Protein AF-H1V0W3-F1 (afdb_monomer_lite)

Radius of gyration: 11.65 Å; chains: 1; bounding box: 27×28×27 Å

Secondary structure (DSSP, 8-state):
--S------SS-TTHHHHHHHHHHHHHTTT---HHHHHHHHHHHHHHH--

InterPro domains:
  IPR051383 Cytochrome c oxidase assembly protein COX19 [PTHR21107] (1-50)

Foldseek 3Di:
DVDDPPVPDPPCPLVVLVVVLVVVCVVVVNDCDPVSVVSVVVSVVVVVVD

Sequence (50 aa):
PQRGSFPLDHEGECKHVIATYLECIKKVRGVNDAECRDLAKSYLSCRMDR

Structure (mmCIF, N/CA/C/O backbone):
data_AF-H1V0W3-F1
#
_entry.id   AF-H1V0W3-F1
#
loop_
_atom_site.group_PDB
_atom_site.id
_atom_site.type_symbol
_atom_site.label_atom_id
_atom_site.label_alt_id
_atom_site.label_comp_id
_atom_site.label_asym_id
_atom_site.label_entity_id
_atom_site.label_seq_id
_atom_site.pdbx_PDB_ins_code
_atom_site.Cartn_x
_atom_site.Cartn_y
_atom_site.Cartn_z
_atom_site.occupancy
_atom_site.B_iso_or_equiv
_atom_site.auth_seq_id
_atom_site.auth_comp_id
_atom_site.auth_asym_id
_atom_site.auth_atom_id
_atom_site.pdbx_PDB_model_num
ATOM 1 N N . PRO A 1 1 ? 2.928 23.453 5.056 1.00 46.44 1 PRO A N 1
ATOM 2 C CA . PRO A 1 1 ? 2.682 21.991 4.984 1.00 46.44 1 PRO A CA 1
ATOM 3 C C . PRO A 1 1 ? 3.032 21.440 3.587 1.00 46.44 1 PRO A C 1
ATOM 5 O O . PRO A 1 1 ? 2.212 21.475 2.675 1.00 46.44 1 PRO A O 1
ATOM 8 N N . GLN A 1 2 ? 4.285 21.022 3.379 1.00 44.66 2 GLN A N 1
ATOM 9 C CA . GLN A 1 2 ? 4.775 20.570 2.069 1.00 44.66 2 GLN A CA 1
ATOM 10 C C . GLN A 1 2 ? 4.397 19.106 1.800 1.00 44.66 2 GLN A C 1
ATOM 12 O O . GLN A 1 2 ? 5.230 18.218 1.910 1.00 44.66 2 GLN A O 1
ATOM 17 N N . ARG A 1 3 ? 3.150 18.901 1.356 1.00 52.34 3 ARG A N 1
ATOM 18 C CA . ARG A 1 3 ? 2.413 17.629 1.178 1.00 52.34 3 ARG A CA 1
ATOM 19 C C . ARG A 1 3 ? 1.566 17.346 2.407 1.00 52.34 3 ARG A C 1
ATOM 21 O O . ARG A 1 3 ? 2.082 17.111 3.492 1.00 52.34 3 ARG A O 1
ATOM 28 N N . GLY A 1 4 ? 0.257 17.508 2.215 1.00 44.19 4 GLY A N 1
ATOM 29 C CA . GLY A 1 4 ? -0.748 17.506 3.263 1.00 44.19 4 GLY A CA 1
ATOM 30 C C . GLY A 1 4 ? -0.540 16.367 4.246 1.00 44.19 4 GLY A C 1
ATOM 31 O O . GLY A 1 4 ? -0.472 15.201 3.863 1.00 44.19 4 GLY A O 1
ATOM 32 N N . SER A 1 5 ? -0.469 16.730 5.520 1.00 58.12 5 SER A N 1
ATOM 33 C CA . SER A 1 5 ? -0.804 15.855 6.626 1.00 58.12 5 SER A CA 1
ATOM 34 C C . SER A 1 5 ? -2.272 15.468 6.460 1.00 58.12 5 SER A C 1
ATOM 36 O O . SER A 1 5 ? -3.158 16.083 7.047 1.00 58.12 5 SER A O 1
ATOM 38 N N . PHE A 1 6 ? -2.533 14.495 5.583 1.00 51.00 6 PHE A N 1
ATOM 39 C CA . PHE A 1 6 ? -3.760 13.721 5.651 1.00 51.00 6 PHE A CA 1
ATOM 40 C C . PHE A 1 6 ? -3.790 13.174 7.083 1.00 51.00 6 PHE A C 1
ATOM 42 O O . PHE A 1 6 ? -2.776 12.611 7.509 1.00 51.00 6 PHE A O 1
ATOM 49 N N . PRO A 1 7 ? -4.867 13.369 7.856 1.00 60.00 7 PRO A N 1
ATOM 50 C CA . PRO A 1 7 ? -5.028 12.683 9.128 1.00 60.00 7 PRO A CA 1
ATOM 51 C C . PRO A 1 7 ? -5.195 11.193 8.804 1.00 60.00 7 PRO A C 1
ATOM 53 O O . PRO A 1 7 ? -6.291 10.675 8.592 1.00 60.00 7 PRO A O 1
ATOM 56 N N . LEU A 1 8 ? -4.055 10.532 8.610 1.00 56.91 8 LEU A N 1
ATOM 57 C CA . LEU A 1 8 ? -3.942 9.131 8.268 1.00 56.91 8 LEU A CA 1
ATOM 58 C C . LEU A 1 8 ? -4.134 8.380 9.566 1.00 56.91 8 LEU A C 1
ATOM 60 O O . LEU A 1 8 ? -3.164 8.104 10.260 1.00 56.91 8 LEU A O 1
ATOM 64 N N . ASP A 1 9 ? -5.390 8.044 9.834 1.00 52.44 9 ASP A N 1
ATOM 65 C CA . ASP A 1 9 ? -5.746 6.992 10.776 1.00 52.44 9 ASP A CA 1
ATOM 66 C C . ASP A 1 9 ? -5.446 7.362 12.241 1.00 52.44 9 ASP A C 1
ATOM 68 O O . ASP A 1 9 ? -4.313 7.280 12.707 1.00 52.44 9 ASP A O 1
ATOM 72 N N . HIS A 1 10 ? -6.472 7.757 13.000 1.00 56.75 10 HIS A N 1
ATOM 73 C CA . HIS A 1 10 ? -6.297 8.082 14.423 1.00 56.75 10 HIS A CA 1
ATOM 74 C C . HIS A 1 10 ? -5.829 6.858 15.245 1.00 56.75 10 HIS A C 1
ATOM 76 O O . HIS A 1 10 ? -5.191 7.024 16.281 1.00 56.75 10 HIS A O 1
ATOM 82 N N . GLU A 1 11 ? -6.089 5.639 14.749 1.00 61.31 11 GLU A N 1
ATOM 83 C CA . GLU A 1 11 ? -5.751 4.363 15.401 1.00 61.31 11 GLU A CA 1
ATOM 84 C C . GLU A 1 11 ? -4.732 3.507 14.622 1.00 61.31 11 GLU A C 1
ATOM 86 O O . GLU A 1 11 ? -4.170 2.560 15.169 1.00 61.31 11 GLU A O 1
ATOM 91 N N . GLY A 1 12 ? -4.411 3.850 13.369 1.00 74.25 12 GLY A N 1
ATOM 92 C CA . GLY A 1 12 ? -3.402 3.131 12.583 1.00 74.25 12 GLY A CA 1
ATOM 93 C C . GLY A 1 12 ? -3.823 1.728 12.135 1.00 74.25 12 GLY A C 1
ATOM 94 O O . GLY A 1 12 ? -2.955 0.904 11.849 1.00 74.25 12 GLY A O 1
ATOM 95 N N . GLU A 1 13 ? -5.117 1.446 12.035 1.00 79.00 13 GLU A N 1
ATOM 96 C CA . GLU A 1 13 ? -5.639 0.126 11.689 1.00 79.00 13 GLU A CA 1
ATOM 97 C C . GLU A 1 13 ? -5.197 -0.292 10.283 1.00 79.00 13 GLU A C 1
ATOM 99 O O . GLU A 1 13 ? -4.665 -1.384 10.101 1.00 79.00 13 GLU A O 1
ATOM 104 N N . CYS A 1 14 ? -5.252 0.619 9.308 1.00 85.62 14 CYS A N 1
ATOM 105 C CA . CYS A 1 14 ? -4.788 0.355 7.940 1.00 85.62 14 CYS A CA 1
ATOM 106 C C . CYS A 1 14 ? -3.282 0.617 7.735 1.00 85.62 14 C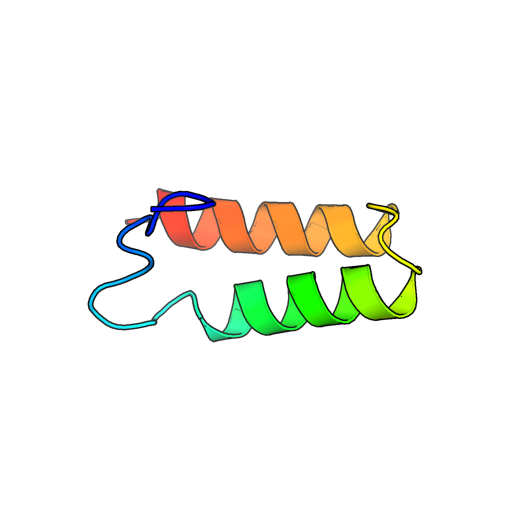YS A C 1
ATOM 108 O O . CYS A 1 14 ? -2.790 0.592 6.600 1.00 85.62 14 CYS A O 1
ATOM 110 N N . LYS A 1 15 ? -2.520 0.879 8.812 1.00 84.94 15 LYS A N 1
ATOM 111 C CA . LYS A 1 15 ? -1.090 1.238 8.744 1.00 84.94 15 LYS A CA 1
ATOM 112 C C . LYS A 1 15 ? -0.216 0.080 8.248 1.00 84.94 15 LYS A C 1
ATOM 114 O O . LYS A 1 15 ? 0.790 0.308 7.579 1.00 84.94 15 LYS A O 1
ATOM 119 N N . HIS A 1 16 ? -0.619 -1.156 8.534 1.00 86.06 16 HIS A N 1
ATOM 120 C CA . HIS A 1 16 ? 0.068 -2.350 8.046 1.00 86.06 16 HIS A CA 1
ATOM 121 C C . HIS A 1 16 ? -0.082 -2.503 6.522 1.00 86.06 16 HIS A C 1
ATOM 123 O O . HIS A 1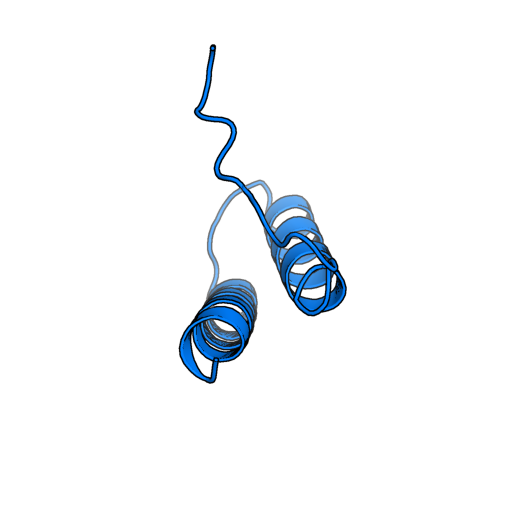 16 ? 0.906 -2.739 5.833 1.00 86.06 16 HIS A O 1
ATOM 129 N N . VAL A 1 17 ? -1.279 -2.253 5.975 1.00 88.69 17 VAL A N 1
ATOM 130 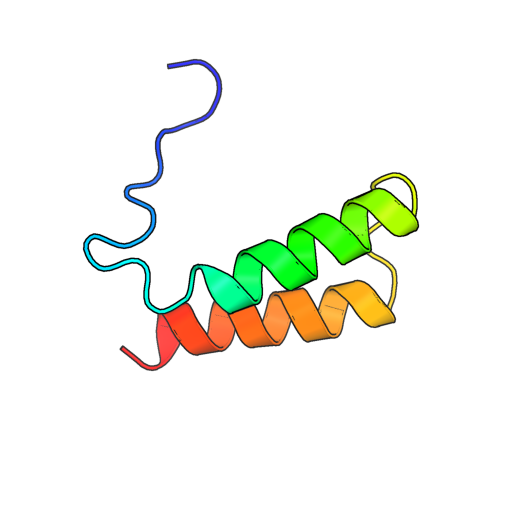C CA . VAL A 1 17 ? -1.549 -2.373 4.531 1.00 88.69 17 VAL A CA 1
ATOM 131 C C . VAL A 1 17 ? -0.800 -1.307 3.728 1.00 88.69 17 VAL A C 1
ATOM 133 O O . VAL A 1 17 ? -0.180 -1.614 2.707 1.00 88.69 17 VAL A O 1
ATOM 136 N N . ILE A 1 18 ? -0.794 -0.052 4.202 1.00 88.62 18 ILE A N 1
ATOM 137 C CA . ILE A 1 18 ? -0.034 1.020 3.537 1.00 88.62 18 ILE A CA 1
ATOM 138 C C . ILE A 1 18 ? 1.474 0.775 3.600 1.00 88.62 18 ILE A C 1
ATOM 140 O O . ILE A 1 18 ? 2.169 1.098 2.639 1.00 88.62 18 ILE A O 1
ATOM 144 N N . ALA A 1 19 ? 1.996 0.190 4.684 1.00 91.00 19 ALA A N 1
ATOM 145 C CA . ALA A 1 19 ? 3.411 -0.160 4.770 1.00 91.00 19 ALA A CA 1
ATOM 146 C C . ALA A 1 19 ? 3.790 -1.156 3.665 1.00 91.00 19 ALA A C 1
ATOM 148 O O . ALA A 1 19 ? 4.737 -0.896 2.923 1.00 91.00 19 ALA A O 1
ATOM 149 N N . THR A 1 20 ? 2.987 -2.207 3.468 1.00 91.25 20 THR A N 1
ATOM 150 C CA . THR A 1 20 ? 3.195 -3.185 2.389 1.00 91.25 20 THR A CA 1
ATOM 151 C C . THR A 1 20 ? 3.111 -2.538 1.005 1.00 91.25 20 THR A C 1
ATOM 153 O O . THR A 1 20 ? 3.967 -2.787 0.155 1.00 91.25 20 THR A O 1
ATOM 156 N N . TYR A 1 21 ? 2.133 -1.656 0.773 1.00 91.56 21 TYR A N 1
ATOM 157 C CA . TYR A 1 21 ? 2.031 -0.910 -0.484 1.00 91.56 21 TYR A CA 1
ATOM 158 C C . TYR A 1 21 ? 3.265 -0.028 -0.738 1.00 91.56 21 TYR A C 1
ATOM 160 O O . TYR A 1 21 ? 3.852 -0.071 -1.819 1.00 91.56 21 TYR A O 1
ATOM 168 N N . LEU A 1 22 ? 3.705 0.745 0.258 1.00 90.38 22 LEU A N 1
ATOM 169 C CA . LEU A 1 22 ? 4.873 1.619 0.127 1.00 90.38 22 LEU A CA 1
ATOM 170 C C . LEU A 1 22 ? 6.170 0.827 -0.058 1.00 90.38 22 LEU A C 1
ATOM 172 O O . LEU A 1 22 ? 7.048 1.266 -0.801 1.00 90.38 22 LEU A O 1
ATOM 176 N N . GLU A 1 23 ? 6.309 -0.329 0.589 1.00 92.88 23 GLU A N 1
ATOM 177 C CA . GLU A 1 23 ? 7.416 -1.250 0.337 1.00 92.88 23 GLU A CA 1
ATOM 178 C C . GLU A 1 23 ? 7.396 -1.779 -1.094 1.00 92.88 23 GLU A C 1
ATOM 180 O O . GLU A 1 23 ? 8.445 -1.795 -1.739 1.00 92.88 23 GLU A O 1
ATOM 185 N N . CYS A 1 24 ? 6.223 -2.150 -1.614 1.00 94.12 24 CYS A N 1
ATOM 186 C CA . CYS A 1 24 ? 6.075 -2.560 -3.006 1.00 94.12 24 CYS A CA 1
ATOM 187 C C . CYS A 1 24 ? 6.558 -1.454 -3.943 1.00 94.12 24 CYS A C 1
ATOM 189 O O . CYS A 1 24 ? 7.504 -1.668 -4.694 1.00 94.12 24 CYS A O 1
ATOM 191 N N . ILE A 1 25 ? 6.019 -0.239 -3.806 1.00 92.88 25 ILE A N 1
ATOM 192 C CA . ILE A 1 25 ? 6.405 0.923 -4.618 1.00 92.88 25 ILE A CA 1
ATOM 193 C C . ILE A 1 25 ? 7.914 1.190 -4.549 1.00 92.88 25 ILE A C 1
ATOM 195 O O . ILE A 1 25 ? 8.535 1.466 -5.574 1.00 92.88 25 IL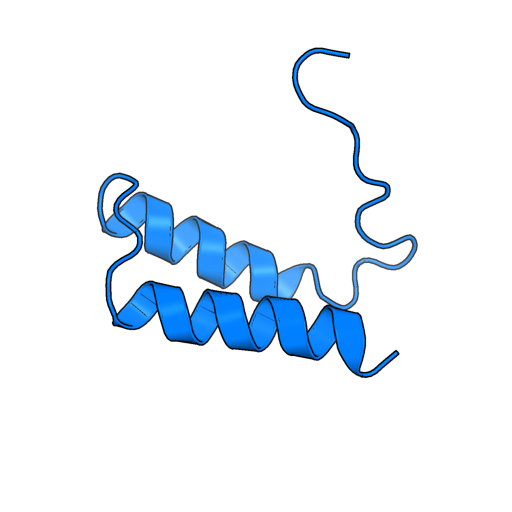E A O 1
ATOM 199 N N . LYS A 1 26 ? 8.539 1.071 -3.370 1.00 92.25 26 LYS A N 1
ATOM 200 C CA . LYS A 1 26 ? 10.000 1.204 -3.233 1.00 92.25 26 LYS A CA 1
ATOM 201 C C . LYS A 1 26 ? 10.754 0.122 -4.011 1.00 92.25 26 LYS A C 1
ATOM 203 O O . LYS A 1 26 ? 11.744 0.445 -4.665 1.00 92.25 26 LYS A O 1
ATOM 208 N N . LYS A 1 27 ? 10.292 -1.134 -3.975 1.00 92.56 27 LYS A N 1
ATOM 209 C CA . LYS A 1 27 ? 10.907 -2.260 -4.705 1.00 92.56 27 LYS A CA 1
ATOM 210 C C . LYS A 1 27 ? 10.855 -2.056 -6.218 1.00 92.56 27 LYS A C 1
ATOM 212 O O . LYS A 1 27 ? 11.861 -2.259 -6.891 1.00 92.56 27 LYS A O 1
ATOM 217 N N . VAL A 1 28 ? 9.733 -1.570 -6.744 1.00 90.94 28 VAL A N 1
ATOM 218 C CA . VAL A 1 28 ? 9.549 -1.302 -8.183 1.00 90.94 28 VAL A CA 1
ATOM 219 C C . VAL A 1 28 ? 9.951 0.125 -8.592 1.00 90.94 28 VAL A C 1
ATOM 221 O O . VAL A 1 28 ? 9.483 0.661 -9.594 1.00 90.94 28 VAL A O 1
ATOM 224 N N . ARG A 1 29 ? 10.852 0.761 -7.828 1.00 90.50 29 ARG A N 1
ATOM 225 C CA . ARG A 1 29 ? 11.456 2.074 -8.139 1.00 90.50 29 ARG A CA 1
ATOM 226 C C . ARG A 1 29 ? 10.443 3.209 -8.346 1.00 90.50 29 ARG A C 1
ATOM 228 O O . ARG A 1 29 ? 10.662 4.104 -9.157 1.00 90.50 29 ARG A O 1
ATOM 235 N N . GLY A 1 30 ? 9.345 3.196 -7.598 1.00 83.50 30 GLY A N 1
ATOM 236 C CA . GLY A 1 30 ? 8.321 4.238 -7.650 1.00 83.50 30 GLY A CA 1
ATOM 237 C C . GLY A 1 30 ? 7.233 4.011 -8.702 1.00 83.50 30 GLY A C 1
ATOM 238 O O . GLY A 1 30 ? 6.317 4.825 -8.793 1.00 83.50 30 GLY A O 1
ATOM 239 N N . VAL A 1 31 ? 7.311 2.934 -9.487 1.00 86.50 31 VAL A N 1
ATOM 240 C CA . VAL A 1 31 ? 6.306 2.600 -10.505 1.00 86.50 31 VAL A CA 1
ATOM 241 C C . VAL A 1 31 ? 5.141 1.873 -9.844 1.00 86.50 31 VAL A C 1
ATOM 243 O O . VAL A 1 31 ? 5.349 0.950 -9.080 1.00 86.50 31 VAL A O 1
ATOM 246 N N . ASN A 1 32 ? 3.892 2.244 -10.110 1.00 82.31 32 ASN A N 1
ATOM 247 C CA . ASN A 1 32 ? 2.761 1.480 -9.574 1.00 82.31 32 ASN A CA 1
ATOM 248 C C . ASN A 1 32 ? 2.427 0.290 -10.490 1.00 82.31 32 ASN A C 1
ATOM 250 O O . ASN A 1 32 ? 1.484 0.333 -11.294 1.00 82.31 32 ASN A O 1
ATOM 254 N N . ASP A 1 33 ? 3.270 -0.739 -10.415 1.00 88.50 33 ASP A N 1
ATOM 255 C CA . ASP A 1 33 ? 3.147 -1.964 -11.204 1.00 88.50 33 ASP A CA 1
ATOM 256 C C . ASP A 1 33 ? 1.965 -2.834 -10.747 1.00 88.50 33 ASP A C 1
ATOM 258 O O . ASP A 1 33 ? 1.358 -2.559 -9.710 1.00 88.50 33 ASP A O 1
ATOM 262 N N . ALA A 1 34 ? 1.599 -3.859 -11.522 1.00 90.06 34 ALA A N 1
ATOM 263 C CA . ALA A 1 34 ? 0.386 -4.649 -11.280 1.00 90.06 34 ALA A CA 1
ATOM 264 C C . ALA A 1 34 ? 0.317 -5.203 -9.842 1.00 90.06 34 ALA A C 1
ATOM 266 O O . ALA A 1 34 ? -0.710 -5.043 -9.186 1.00 90.06 34 ALA A O 1
ATOM 267 N N . GLU A 1 35 ? 1.432 -5.720 -9.313 1.00 86.56 35 GLU A N 1
ATOM 268 C CA . GLU A 1 35 ? 1.531 -6.192 -7.922 1.00 86.56 35 GLU A CA 1
ATOM 269 C C . GLU A 1 35 ? 1.243 -5.094 -6.884 1.00 86.56 35 GLU A C 1
ATOM 271 O O . GLU A 1 35 ? 0.565 -5.333 -5.884 1.00 86.56 35 GLU A O 1
ATOM 276 N N . CYS A 1 36 ? 1.710 -3.863 -7.111 1.00 93.25 36 CYS A N 1
ATOM 277 C CA . CYS A 1 36 ? 1.484 -2.765 -6.170 1.00 93.25 36 CYS A CA 1
ATOM 278 C C . CYS A 1 36 ? 0.064 -2.193 -6.271 1.00 93.25 36 CYS A C 1
ATOM 280 O O . CYS A 1 36 ? -0.439 -1.628 -5.296 1.00 93.25 36 CYS A O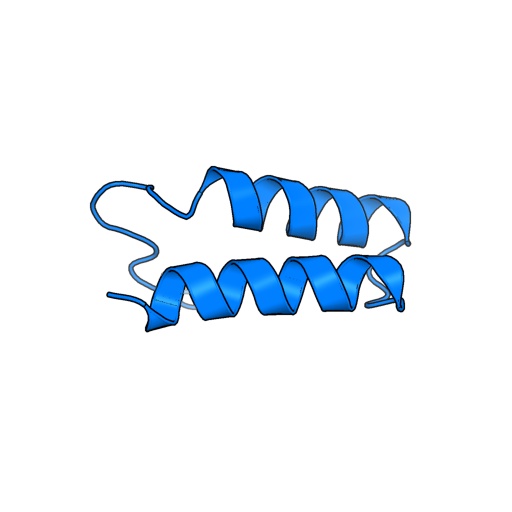 1
ATOM 282 N N . ARG A 1 37 ? -0.615 -2.365 -7.412 1.00 93.06 37 ARG A N 1
ATOM 283 C CA . ARG A 1 37 ? -2.001 -1.910 -7.592 1.00 93.06 37 ARG A CA 1
ATOM 284 C C . ARG A 1 37 ? -2.982 -2.697 -6.737 1.00 93.06 37 ARG A C 1
ATOM 286 O O . ARG A 1 37 ? -3.911 -2.090 -6.209 1.00 93.06 37 ARG A O 1
ATOM 293 N N . ASP A 1 38 ? -2.789 -4.002 -6.568 1.00 93.50 38 ASP A N 1
ATOM 294 C CA . ASP A 1 38 ? -3.647 -4.790 -5.675 1.00 93.50 38 ASP A CA 1
ATOM 295 C C . ASP A 1 38 ? -3.430 -4.409 -4.206 1.00 93.50 38 ASP A C 1
ATOM 297 O O . ASP A 1 38 ? -4.397 -4.238 -3.467 1.00 93.50 38 ASP A O 1
ATOM 301 N N . LEU A 1 39 ? -2.190 -4.112 -3.802 1.00 92.44 39 LEU A N 1
ATOM 302 C CA . LEU A 1 39 ? -1.905 -3.562 -2.471 1.00 92.44 39 LEU A CA 1
ATOM 303 C C . LEU A 1 39 ? -2.542 -2.178 -2.261 1.00 92.44 39 LEU A C 1
ATOM 305 O O . LEU A 1 39 ? -3.074 -1.898 -1.186 1.00 92.44 39 LEU A O 1
ATOM 309 N N . ALA A 1 40 ? -2.546 -1.328 -3.293 1.00 91.31 40 ALA A N 1
ATOM 310 C CA . ALA A 1 40 ? -3.230 -0.038 -3.255 1.00 91.31 40 ALA A CA 1
ATOM 311 C C . ALA A 1 40 ? -4.751 -0.199 -3.101 1.00 91.31 40 ALA A C 1
ATOM 313 O O . ALA A 1 40 ? -5.363 0.517 -2.309 1.00 91.31 40 ALA A O 1
ATOM 314 N N . LYS A 1 41 ? -5.364 -1.154 -3.816 1.00 91.50 41 LYS A N 1
ATOM 315 C CA . LYS A 1 41 ? -6.793 -1.478 -3.673 1.00 91.50 41 LYS A CA 1
ATOM 316 C C . LYS A 1 41 ? -7.121 -1.998 -2.279 1.00 91.50 41 LYS A C 1
ATOM 318 O O . LYS A 1 41 ? -8.115 -1.556 -1.710 1.00 91.50 41 LYS A O 1
ATOM 323 N N . SER A 1 42 ? -6.299 -2.882 -1.716 1.00 90.69 42 SER A N 1
ATOM 324 C CA . SER A 1 42 ? -6.481 -3.381 -0.348 1.00 90.69 42 SER A CA 1
ATOM 325 C C . SER A 1 42 ? -6.378 -2.255 0.677 1.00 90.69 42 SER A C 1
ATOM 327 O O . SER A 1 42 ? -7.201 -2.172 1.585 1.00 90.69 42 SER A O 1
ATOM 329 N N . TYR A 1 43 ? -5.419 -1.338 0.504 1.00 89.06 43 TYR A N 1
ATOM 330 C CA . TYR A 1 43 ? -5.288 -0.172 1.376 1.00 89.06 43 TYR A CA 1
ATOM 331 C C . TYR A 1 43 ? -6.509 0.753 1.290 1.00 89.06 43 TYR A C 1
ATOM 333 O O . TYR A 1 43 ? -7.033 1.179 2.317 1.00 89.06 43 TYR A O 1
ATOM 341 N N . LEU A 1 44 ? -6.991 1.032 0.076 1.00 88.06 44 LEU A N 1
ATOM 342 C CA . LEU A 1 44 ? -8.193 1.840 -0.127 1.00 88.06 44 LEU A CA 1
ATOM 343 C C . LEU A 1 44 ? -9.442 1.147 0.421 1.00 88.06 44 LEU A C 1
ATOM 345 O O . LEU A 1 44 ? -10.252 1.805 1.056 1.00 88.06 44 LEU A O 1
ATOM 349 N N . SER A 1 45 ? -9.578 -0.166 0.241 1.00 89.62 45 SER A N 1
ATOM 350 C CA . SER A 1 45 ? -10.719 -0.929 0.765 1.00 89.62 45 SER A CA 1
ATOM 351 C C . SER A 1 45 ? -10.740 -0.902 2.292 1.00 89.62 45 SER A C 1
ATOM 353 O O . SER A 1 45 ? -11.770 -0.585 2.869 1.00 89.62 45 SER A O 1
ATOM 355 N N . CYS A 1 46 ? -9.586 -1.091 2.944 1.00 87.31 46 CYS A N 1
ATOM 356 C CA . CYS A 1 46 ? -9.447 -0.952 4.400 1.00 87.31 46 CYS A CA 1
ATOM 357 C C . CYS A 1 46 ? -9.915 0.427 4.905 1.00 87.31 46 CYS A C 1
ATOM 359 O O . CYS A 1 46 ? -10.502 0.539 5.974 1.00 87.31 46 CYS A O 1
ATOM 361 N N . ARG A 1 47 ? -9.687 1.484 4.116 1.00 83.44 47 ARG A N 1
ATOM 362 C CA . ARG A 1 47 ? -10.100 2.859 4.436 1.00 83.44 47 ARG A CA 1
ATOM 363 C C . ARG A 1 47 ? -11.576 3.155 4.148 1.00 83.44 47 ARG A C 1
ATOM 365 O O . ARG A 1 47 ? -12.049 4.181 4.618 1.00 83.44 47 ARG A O 1
ATOM 372 N N . MET A 1 48 ? -12.243 2.332 3.339 1.00 82.38 48 MET A N 1
ATOM 373 C CA . MET A 1 48 ? -13.626 2.529 2.880 1.00 82.38 48 MET A CA 1
ATOM 374 C C . MET A 1 48 ? -14.633 1.605 3.577 1.00 82.38 48 MET A C 1
ATOM 376 O O . MET A 1 48 ? -15.815 1.924 3.595 1.00 82.38 48 MET A O 1
ATOM 380 N N . ASP A 1 49 ? -14.185 0.475 4.134 1.00 70.88 49 ASP A N 1
ATOM 381 C CA . ASP A 1 49 ? -15.015 -0.469 4.906 1.00 70.88 49 ASP A CA 1
ATOM 382 C C . ASP A 1 49 ? -15.377 0.065 6.313 1.00 70.88 49 ASP A C 1
ATOM 384 O O . ASP A 1 49 ? -16.014 -0.624 7.107 1.00 70.88 49 ASP A O 1
ATOM 388 N N . ARG A 1 50 ? -14.977 1.305 6.630 1.00 54.88 50 ARG A N 1
ATOM 389 C CA . ARG A 1 50 ? -15.223 1.99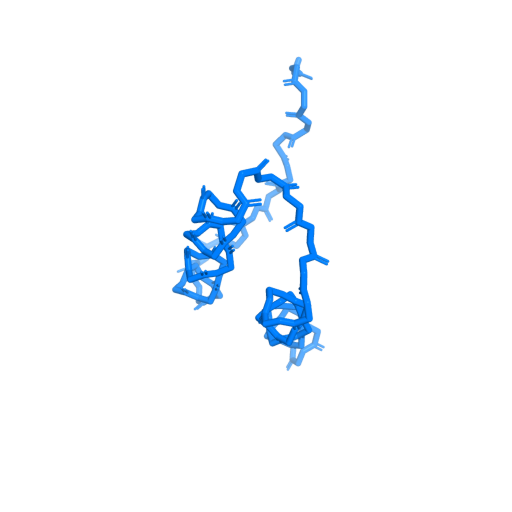7 7.899 1.00 54.88 50 ARG A CA 1
ATOM 390 C C . ARG A 1 50 ? -15.791 3.395 7.716 1.00 54.88 50 ARG A C 1
ATOM 392 O O . ARG A 1 50 ? -15.325 4.108 6.799 1.00 54.88 50 ARG A O 1
#

Organism: Colletotrichum higginsianum (strain IMI 349063) (NCBI:txid759273)

pLDDT: mean 79.81, std 15.82, range [44.19, 94.12]